Protein AF-A0AAD0Q910-F1 (afdb_monomer_lite)

Secondary structure (DSSP, 8-state):
-------------PPPHHHHHHHHHHHHHHHS-TTSHHHHHHHHHHHHHHHHHHHTTTT-HHHHHHHHHHHHHHHHHHHHHHHHHHHHHHHHHTT-

Sequence (96 aa):
MNTIICPVGTEGSRPDPVAQLHTVRRLVEERYSSEQPLARAALHLIDCATDIVGQLPDGDLDAARGALGSARAAVVSATFAVGRVRDMSAAGADRA

Structure (mmCIF, N/CA/C/O backbone):
data_AF-A0AAD0Q910-F1
#
_entry.id   AF-A0AAD0Q910-F1
#
loop_
_atom_site.group_PDB
_atom_site.id
_atom_site.type_symbol
_atom_site.label_atom_id
_atom_site.label_alt_id
_atom_site.label_comp_id
_atom_site.label_asym_id
_atom_site.label_entity_id
_atom_site.label_seq_id
_atom_site.pdbx_PDB_ins_code
_atom_site.Cartn_x
_atom_site.Cartn_y
_atom_site.Cartn_z
_atom_site.occupancy
_atom_site.B_iso_or_equiv
_atom_site.auth_seq_id
_atom_site.auth_comp_id
_atom_site.auth_asym_id
_atom_site.auth_atom_id
_atom_site.pdbx_PDB_model_num
ATOM 1 N N . MET A 1 1 ? 2.147 9.554 58.844 1.00 42.66 1 MET A N 1
ATOM 2 C CA . MET A 1 1 ? 1.417 9.059 57.658 1.00 42.66 1 MET A CA 1
ATOM 3 C C . MET A 1 1 ? 2.066 9.688 56.436 1.00 42.66 1 MET A C 1
ATOM 5 O O . MET A 1 1 ? 1.805 10.848 56.163 1.00 42.66 1 MET A O 1
ATOM 9 N N . ASN A 1 2 ? 2.992 8.975 55.788 1.00 38.09 2 ASN A N 1
ATOM 10 C CA . ASN A 1 2 ? 3.648 9.440 54.562 1.00 38.09 2 ASN A CA 1
ATOM 11 C C . ASN A 1 2 ? 2.873 8.894 53.364 1.00 38.09 2 ASN A C 1
ATOM 13 O O . ASN A 1 2 ? 2.862 7.686 53.140 1.00 38.09 2 ASN A O 1
ATOM 17 N N . THR A 1 3 ? 2.229 9.780 52.611 1.00 45.44 3 THR A N 1
ATOM 18 C CA . THR A 1 3 ? 1.574 9.438 51.349 1.00 45.44 3 THR A CA 1
ATOM 19 C C . THR A 1 3 ? 2.637 9.396 50.257 1.00 45.44 3 THR A C 1
ATOM 21 O O . THR A 1 3 ? 3.165 10.430 49.853 1.00 45.44 3 THR A O 1
ATOM 24 N N . ILE A 1 4 ? 2.980 8.193 49.803 1.00 54.59 4 ILE A N 1
ATOM 25 C CA . ILE A 1 4 ? 3.792 7.990 48.604 1.00 54.59 4 ILE A CA 1
ATOM 26 C C . ILE A 1 4 ? 2.891 8.304 47.408 1.00 54.59 4 ILE A C 1
ATOM 28 O O . ILE A 1 4 ? 1.945 7.571 47.126 1.00 54.59 4 ILE A O 1
ATOM 32 N N . ILE A 1 5 ? 3.159 9.419 46.730 1.00 54.03 5 ILE A N 1
ATOM 33 C CA . ILE A 1 5 ? 2.583 9.709 45.417 1.00 54.03 5 ILE A CA 1
ATOM 34 C C . ILE A 1 5 ? 3.303 8.784 44.436 1.00 54.03 5 ILE A C 1
ATOM 36 O O . ILE A 1 5 ? 4.448 9.035 44.064 1.00 54.03 5 ILE A O 1
ATOM 40 N N . CYS A 1 6 ? 2.656 7.684 44.055 1.00 41.47 6 CYS A N 1
ATOM 41 C CA . CYS A 1 6 ? 3.081 6.911 42.896 1.00 41.47 6 CYS A CA 1
ATOM 42 C C . CYS A 1 6 ? 2.943 7.825 41.672 1.00 41.47 6 CYS A C 1
ATOM 44 O O . CYS A 1 6 ? 1.827 8.288 41.412 1.00 41.47 6 CYS A O 1
ATOM 46 N N . PRO A 1 7 ? 4.015 8.117 40.916 1.00 47.34 7 PRO A N 1
ATOM 47 C CA . PRO A 1 7 ? 3.827 8.726 39.617 1.00 47.34 7 PRO A CA 1
ATOM 48 C C . PRO A 1 7 ? 3.048 7.705 38.791 1.00 47.34 7 PRO A C 1
ATOM 50 O O . PRO A 1 7 ? 3.527 6.593 38.560 1.00 47.34 7 PRO A O 1
ATOM 53 N N . VAL A 1 8 ? 1.819 8.061 38.407 1.00 52.50 8 VAL A N 1
ATOM 54 C CA . VAL A 1 8 ? 1.134 7.407 37.295 1.00 52.50 8 VAL A CA 1
ATOM 55 C C . VAL A 1 8 ? 2.145 7.453 36.158 1.00 52.50 8 VAL A C 1
ATOM 57 O O . VAL A 1 8 ? 2.537 8.528 35.700 1.00 52.50 8 VAL A O 1
ATOM 60 N N . GLY A 1 9 ? 2.695 6.286 35.829 1.00 45.50 9 GLY A N 1
ATOM 61 C CA . GLY A 1 9 ? 3.558 6.150 34.678 1.00 45.50 9 GLY A CA 1
ATOM 62 C C . GLY A 1 9 ? 2.745 6.666 33.512 1.00 45.50 9 GLY A C 1
ATOM 63 O O . GLY A 1 9 ? 1.642 6.182 33.271 1.00 45.50 9 GLY A O 1
ATOM 64 N N . THR A 1 10 ? 3.252 7.702 32.856 1.00 49.22 10 THR A N 1
ATOM 65 C CA . THR A 1 10 ? 2.774 8.124 31.553 1.00 49.22 10 THR A CA 1
ATOM 66 C C . THR A 1 10 ? 2.812 6.875 30.686 1.00 49.22 10 THR A C 1
ATOM 68 O O . THR A 1 10 ? 3.886 6.468 30.240 1.00 49.22 10 THR A O 1
ATOM 71 N N . GLU A 1 11 ? 1.668 6.211 30.510 1.00 49.97 11 GLU A N 1
ATOM 72 C CA . GLU A 1 11 ? 1.478 5.278 29.416 1.00 49.97 11 GLU A CA 1
ATOM 73 C C . GLU A 1 11 ? 1.732 6.128 28.182 1.00 49.97 11 GLU A C 1
ATOM 75 O O . GLU A 1 11 ? 0.907 6.952 27.790 1.00 49.97 11 GLU A O 1
ATOM 80 N N . GLY A 1 12 ? 2.967 6.067 27.680 1.00 51.91 12 GLY A N 1
ATOM 81 C CA . GLY A 1 12 ? 3.363 6.767 26.479 1.00 51.91 12 GLY A CA 1
ATOM 82 C C . GLY A 1 12 ? 2.395 6.299 25.417 1.00 51.91 12 GLY A C 1
ATOM 83 O O . GLY A 1 12 ? 2.462 5.135 25.025 1.00 51.91 12 GLY A O 1
ATOM 84 N N . SER A 1 13 ? 1.450 7.175 25.066 1.00 59.91 13 SER A N 1
ATOM 85 C CA . SER A 1 13 ? 0.389 6.899 24.110 1.00 59.91 13 SER A CA 1
ATOM 86 C C . SER A 1 13 ? 1.055 6.272 22.900 1.00 59.91 13 SER A C 1
ATOM 88 O O . SER A 1 13 ? 1.843 6.935 22.215 1.00 59.91 13 SER A O 1
ATOM 90 N N . ARG A 1 14 ? 0.867 4.958 22.723 1.00 68.62 14 ARG A N 1
ATOM 91 C CA . ARG A 1 14 ? 1.425 4.275 21.564 1.00 68.62 14 ARG A CA 1
ATOM 92 C C . ARG A 1 14 ? 0.825 5.005 20.368 1.00 68.62 14 ARG A C 1
ATOM 94 O O . ARG A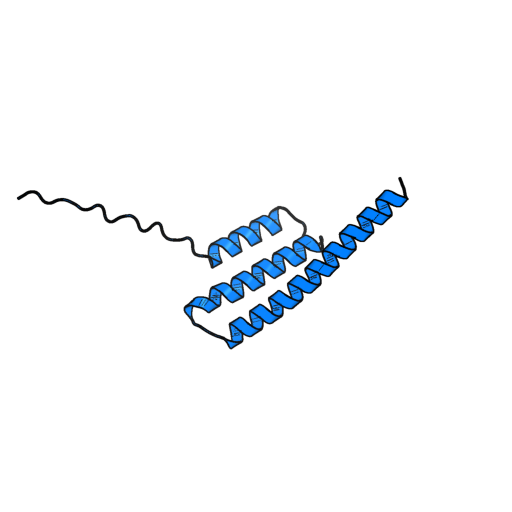 1 14 ? -0.399 5.103 20.303 1.00 68.62 14 ARG A O 1
ATOM 101 N N . PRO A 1 15 ? 1.660 5.593 19.500 1.00 71.38 15 PRO A N 1
ATOM 102 C CA . PRO A 1 15 ? 1.162 6.410 18.411 1.00 71.38 15 PRO A CA 1
ATOM 103 C C . PRO A 1 15 ? 0.183 5.586 17.581 1.00 71.38 15 PRO A C 1
ATOM 105 O O . PRO A 1 15 ? 0.467 4.428 17.272 1.00 71.38 15 PRO A O 1
ATOM 108 N N . ASP A 1 16 ? -0.966 6.186 17.269 1.00 88.12 16 ASP A N 1
ATOM 109 C CA . ASP A 1 16 ? -1.993 5.560 16.445 1.00 88.12 16 ASP A CA 1
ATOM 110 C C . ASP A 1 16 ? -1.355 5.073 15.130 1.00 88.12 16 ASP A C 1
ATOM 112 O O . ASP A 1 16 ? -0.797 5.888 14.380 1.00 88.12 16 ASP A O 1
ATOM 116 N N . PRO A 1 17 ? -1.367 3.757 14.854 1.00 89.62 17 PRO A N 1
ATOM 117 C CA . PRO A 1 17 ? -0.675 3.206 13.698 1.00 89.62 17 PRO A CA 1
ATOM 118 C C . PRO A 1 17 ? -1.250 3.736 12.375 1.00 89.62 17 PRO A C 1
ATOM 120 O O . PRO A 1 17 ? -0.497 3.892 11.412 1.00 89.62 17 PRO A O 1
ATOM 123 N N . VAL A 1 18 ? -2.536 4.103 12.33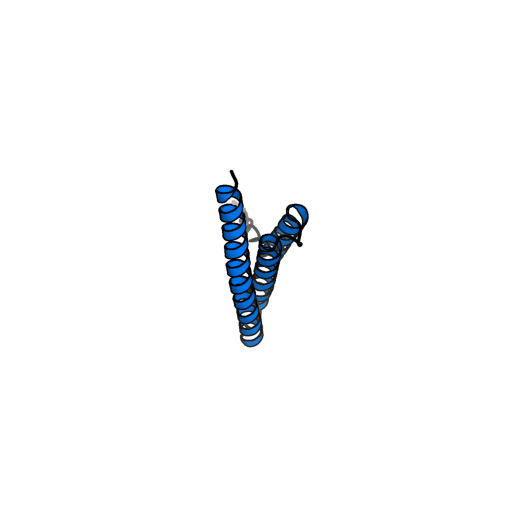2 1.00 92.19 18 VAL A N 1
ATOM 124 C CA . VAL A 1 18 ? -3.160 4.742 11.161 1.00 92.19 18 VAL A CA 1
ATOM 125 C C . VAL A 1 18 ? -2.569 6.139 10.938 1.00 92.19 18 VAL A C 1
ATOM 127 O O . VAL A 1 18 ? -2.103 6.455 9.840 1.00 92.19 18 VAL A O 1
ATOM 130 N N . ALA A 1 19 ? -2.475 6.963 11.986 1.00 92.69 19 ALA A N 1
ATOM 131 C CA . ALA A 1 19 ? -1.820 8.270 11.912 1.00 92.69 19 ALA A CA 1
ATOM 132 C C . ALA A 1 19 ? -0.340 8.188 11.481 1.00 92.69 19 ALA A C 1
ATOM 134 O O . ALA A 1 19 ? 0.150 9.052 10.738 1.00 92.69 19 ALA A O 1
ATOM 135 N N . GLN A 1 20 ? 0.386 7.149 11.905 1.00 94.62 20 GLN A N 1
ATOM 136 C CA . GLN A 1 20 ? 1.760 6.918 11.452 1.00 94.62 20 GLN A CA 1
ATOM 137 C C . GLN A 1 20 ? 1.823 6.609 9.953 1.00 94.62 20 GLN A C 1
ATOM 139 O O . GLN A 1 20 ? 2.642 7.202 9.246 1.00 94.62 20 GLN A O 1
ATOM 144 N N . LEU A 1 21 ? 0.943 5.743 9.448 1.00 95.12 21 LEU A N 1
ATOM 145 C CA . LEU A 1 21 ? 0.883 5.401 8.025 1.00 95.12 21 LEU A CA 1
ATOM 146 C C . LEU A 1 21 ? 0.545 6.621 7.158 1.00 95.12 21 LEU A C 1
ATOM 148 O O . LEU A 1 21 ? 1.222 6.861 6.157 1.00 95.12 21 LEU A O 1
ATOM 152 N N . HIS A 1 22 ? -0.391 7.471 7.588 1.00 95.81 22 HIS A N 1
ATOM 153 C CA . HIS A 1 22 ? -0.664 8.745 6.912 1.00 95.81 22 HIS A CA 1
ATOM 154 C C . HIS A 1 22 ? 0.548 9.683 6.882 1.00 95.81 22 HIS A C 1
ATOM 156 O O . HIS A 1 22 ? 0.774 10.380 5.889 1.00 95.81 22 HIS A O 1
ATOM 162 N N . THR A 1 23 ? 1.349 9.700 7.948 1.00 96.12 23 THR A N 1
ATOM 163 C CA . THR A 1 23 ? 2.582 10.495 7.993 1.00 96.12 23 THR A CA 1
ATOM 164 C C . THR A 1 23 ? 3.605 9.978 6.982 1.00 96.12 23 THR A C 1
ATOM 166 O O . THR A 1 23 ? 4.175 10.766 6.229 1.00 96.12 23 THR A O 1
ATOM 169 N N . VAL A 1 24 ? 3.801 8.659 6.910 1.00 96.06 24 VAL A N 1
ATOM 170 C CA . VAL A 1 24 ? 4.701 8.037 5.927 1.00 96.06 24 VAL A CA 1
ATOM 171 C C . VAL A 1 24 ? 4.224 8.307 4.501 1.00 96.06 24 VAL A C 1
ATOM 173 O O . VAL A 1 24 ? 5.034 8.683 3.656 1.00 96.06 24 VAL A O 1
ATOM 176 N N . ARG A 1 25 ? 2.918 8.191 4.238 1.00 95.69 25 ARG A N 1
ATOM 177 C CA . ARG A 1 25 ? 2.320 8.489 2.929 1.00 95.69 25 ARG A CA 1
ATOM 178 C C . ARG A 1 25 ? 2.693 9.889 2.445 1.00 95.69 25 ARG A C 1
ATOM 180 O O . ARG A 1 25 ? 3.205 10.036 1.339 1.00 95.69 25 ARG A O 1
ATOM 187 N N . ARG A 1 26 ? 2.513 10.897 3.305 1.00 96.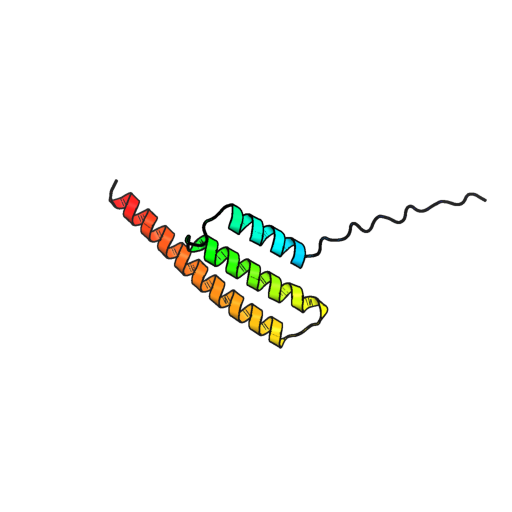12 26 ARG A N 1
ATOM 188 C CA . ARG A 1 26 ? 2.834 12.296 2.993 1.00 96.12 26 ARG A CA 1
ATOM 189 C C . ARG A 1 26 ? 4.318 12.487 2.679 1.00 96.12 26 ARG A C 1
ATOM 191 O O . ARG A 1 26 ? 4.658 13.124 1.692 1.00 96.12 26 ARG A O 1
ATOM 198 N N . LEU A 1 27 ? 5.201 11.872 3.470 1.00 96.38 27 LEU A N 1
ATOM 199 C CA . LEU A 1 27 ? 6.648 11.927 3.233 1.00 96.38 27 LEU A CA 1
ATOM 200 C C . LEU A 1 27 ? 7.044 11.323 1.880 1.00 96.38 27 LEU A C 1
ATOM 202 O O . LEU A 1 27 ? 7.991 11.797 1.252 1.00 96.38 27 LEU A O 1
ATOM 206 N N . VAL A 1 28 ? 6.347 10.276 1.430 1.00 94.44 28 VAL A N 1
ATOM 207 C CA . VAL A 1 28 ? 6.581 9.688 0.106 1.00 94.44 28 VAL A CA 1
ATOM 208 C C . VAL A 1 28 ? 6.120 10.640 -0.999 1.00 94.44 28 VAL A C 1
ATOM 210 O O . VAL A 1 28 ? 6.879 10.856 -1.940 1.00 94.44 28 VAL A O 1
ATOM 213 N N . GLU A 1 29 ? 4.938 11.249 -0.873 1.00 94.44 29 GLU A N 1
ATOM 214 C CA . GLU A 1 29 ? 4.421 12.233 -1.842 1.00 94.44 29 GLU A CA 1
ATOM 215 C C . GLU A 1 29 ? 5.310 13.481 -1.952 1.00 94.44 29 GLU A C 1
ATOM 217 O O . GLU A 1 29 ? 5.514 14.002 -3.045 1.00 94.44 29 GLU A O 1
ATOM 222 N N . GLU A 1 30 ? 5.876 13.944 -0.836 1.00 95.56 30 GLU A N 1
ATOM 223 C CA . GLU A 1 30 ? 6.776 15.103 -0.802 1.00 95.56 30 GLU A CA 1
ATOM 224 C C . GLU A 1 30 ? 8.135 14.820 -1.461 1.00 95.56 30 GLU A C 1
ATOM 226 O O . GLU A 1 30 ? 8.742 15.714 -2.051 1.00 95.56 30 GLU A O 1
ATOM 231 N N . ARG A 1 31 ? 8.646 13.588 -1.338 1.00 94.44 31 ARG A N 1
ATOM 232 C CA . ARG A 1 31 ? 10.011 13.231 -1.767 1.00 94.44 31 ARG A CA 1
ATOM 233 C C . ARG A 1 31 ? 10.084 12.587 -3.142 1.00 94.44 31 ARG A C 1
ATOM 235 O O . ARG A 1 31 ? 11.142 12.633 -3.769 1.00 94.44 31 ARG A O 1
ATOM 242 N N . TYR A 1 32 ? 9.005 11.962 -3.598 1.00 92.31 32 TYR A N 1
ATOM 243 C CA . TYR A 1 32 ? 9.007 11.159 -4.811 1.00 92.31 32 TYR A CA 1
ATOM 244 C C . TYR A 1 32 ? 7.831 11.530 -5.708 1.00 92.31 32 TYR A C 1
ATOM 246 O O . TYR A 1 32 ? 6.696 11.669 -5.266 1.00 92.31 32 TYR A O 1
ATOM 254 N N . SER A 1 33 ? 8.098 11.647 -7.009 1.00 88.56 33 SER A N 1
ATOM 255 C CA . SER A 1 33 ? 7.038 11.882 -7.988 1.00 88.56 33 SER A CA 1
ATOM 256 C C . SER A 1 33 ? 6.167 10.634 -8.136 1.00 88.56 33 SER A C 1
ATOM 258 O O . SER A 1 33 ? 6.684 9.543 -8.375 1.00 88.56 33 SER A O 1
ATOM 260 N N . SER A 1 34 ? 4.847 10.807 -8.081 1.00 79.88 34 SER A N 1
ATOM 261 C CA . SER A 1 34 ? 3.846 9.754 -8.317 1.00 79.88 34 SER A CA 1
ATOM 262 C C . SER A 1 34 ? 3.846 9.198 -9.751 1.00 79.88 34 SER A C 1
ATOM 264 O O . SER A 1 34 ? 3.200 8.179 -10.019 1.00 79.88 34 SER A O 1
ATOM 266 N N . GLU A 1 35 ? 4.588 9.828 -10.666 1.00 83.81 35 GLU A N 1
ATOM 267 C CA . GLU A 1 35 ? 4.864 9.318 -12.013 1.00 83.81 35 GLU A CA 1
ATOM 268 C C . GLU A 1 35 ? 5.925 8.209 -12.003 1.00 83.81 35 GLU A C 1
ATOM 270 O O . GLU A 1 35 ? 5.986 7.393 -12.924 1.00 83.81 35 GLU A O 1
ATOM 275 N N . GLN A 1 36 ? 6.746 8.123 -10.948 1.00 84.69 36 GLN A N 1
ATOM 276 C CA . GLN A 1 36 ? 7.686 7.021 -10.780 1.00 84.69 36 GLN A CA 1
ATOM 277 C C . GLN A 1 36 ? 6.915 5.750 -10.392 1.00 84.69 36 GLN A C 1
ATOM 279 O O . GLN A 1 36 ? 6.248 5.732 -9.352 1.00 84.69 36 GLN A O 1
ATOM 284 N N . PRO A 1 37 ? 7.037 4.647 -11.157 1.00 84.25 37 PRO A N 1
ATOM 285 C CA . PRO A 1 37 ? 6.277 3.424 -10.894 1.00 84.25 37 PRO A CA 1
ATOM 286 C C . PRO A 1 37 ? 6.461 2.863 -9.476 1.00 84.25 37 PRO A C 1
ATOM 288 O O . PRO A 1 37 ? 5.505 2.375 -8.878 1.00 84.25 37 PRO A O 1
ATOM 291 N N . LEU A 1 38 ? 7.670 2.975 -8.913 1.00 86.44 38 LEU A N 1
ATOM 292 C CA . LEU A 1 38 ? 7.963 2.530 -7.547 1.00 86.44 38 LEU A CA 1
ATOM 293 C C . LEU A 1 38 ? 7.330 3.427 -6.481 1.00 86.44 38 LEU A C 1
ATOM 295 O O . LEU A 1 38 ? 6.832 2.911 -5.486 1.00 86.44 38 LEU A O 1
ATOM 299 N N . ALA A 1 39 ? 7.301 4.745 -6.696 1.00 88.94 39 ALA A N 1
ATOM 300 C CA . ALA A 1 39 ? 6.643 5.670 -5.777 1.00 88.94 39 ALA A CA 1
ATOM 301 C C . ALA A 1 39 ? 5.132 5.418 -5.751 1.00 88.94 39 ALA A C 1
ATOM 303 O O . ALA A 1 39 ? 4.541 5.303 -4.681 1.00 88.94 39 ALA A O 1
ATOM 304 N N . ARG A 1 40 ? 4.516 5.224 -6.924 1.00 88.50 40 ARG A N 1
ATOM 305 C CA . ARG A 1 40 ? 3.093 4.878 -7.033 1.00 88.50 40 ARG A CA 1
ATOM 306 C C . ARG A 1 40 ? 2.771 3.557 -6.333 1.00 88.50 40 ARG A C 1
ATOM 308 O O . ARG A 1 40 ? 1.791 3.474 -5.601 1.00 88.50 40 ARG A O 1
ATOM 315 N N . ALA A 1 41 ? 3.612 2.540 -6.516 1.00 88.81 41 ALA A N 1
ATOM 316 C CA . ALA A 1 41 ? 3.444 1.264 -5.832 1.00 88.81 41 ALA A CA 1
ATOM 317 C C . ALA A 1 41 ? 3.595 1.395 -4.305 1.00 88.81 41 ALA A C 1
ATOM 319 O O . ALA A 1 41 ? 2.799 0.822 -3.567 1.00 88.81 41 ALA A O 1
ATOM 320 N N . ALA A 1 42 ? 4.569 2.177 -3.829 1.00 90.56 42 ALA A N 1
ATOM 321 C CA . ALA A 1 42 ? 4.755 2.439 -2.403 1.00 90.56 42 ALA A CA 1
ATOM 322 C C . ALA A 1 42 ? 3.539 3.142 -1.781 1.00 90.56 42 ALA A C 1
ATOM 324 O O . ALA A 1 42 ? 3.070 2.714 -0.730 1.00 90.56 42 ALA A O 1
ATOM 325 N N . LEU A 1 43 ? 2.990 4.162 -2.449 1.00 93.12 43 LEU A N 1
ATOM 326 C CA . LEU A 1 43 ? 1.777 4.853 -1.999 1.00 93.12 43 LEU A CA 1
ATOM 327 C C . LEU A 1 43 ? 0.588 3.891 -1.896 1.00 93.12 43 LEU A C 1
ATOM 329 O O . LEU A 1 43 ? -0.043 3.823 -0.847 1.00 93.12 43 LEU A O 1
ATOM 333 N N . HIS A 1 44 ? 0.360 3.064 -2.921 1.00 90.62 44 HIS A N 1
ATOM 334 C CA . HIS A 1 44 ? -0.700 2.054 -2.879 1.00 90.62 44 HIS A CA 1
ATOM 335 C C . HIS A 1 44 ? -0.528 1.035 -1.745 1.00 90.62 44 HIS A C 1
ATOM 337 O O . HIS A 1 44 ? -1.517 0.620 -1.145 1.00 90.62 44 HIS A O 1
ATOM 343 N N . LEU A 1 45 ? 0.704 0.619 -1.436 1.00 90.56 45 LEU A N 1
ATOM 344 C CA . LEU A 1 45 ? 0.968 -0.296 -0.320 1.00 90.56 45 LEU A CA 1
ATOM 345 C C . LEU A 1 45 ? 0.664 0.351 1.035 1.00 90.56 45 LEU A C 1
ATOM 347 O O . LEU A 1 45 ? 0.128 -0.320 1.916 1.00 90.56 45 LEU A O 1
ATOM 351 N N . ILE A 1 46 ? 0.983 1.637 1.197 1.00 93.12 46 ILE A N 1
ATOM 352 C CA . ILE A 1 46 ? 0.677 2.389 2.418 1.00 93.12 46 ILE A CA 1
ATOM 353 C C . ILE A 1 46 ? -0.836 2.543 2.586 1.00 93.12 46 ILE A C 1
ATOM 355 O O . ILE A 1 46 ? -1.339 2.319 3.686 1.00 93.12 46 ILE A O 1
ATOM 359 N N . ASP A 1 47 ? -1.564 2.854 1.511 1.00 92.00 47 ASP A N 1
ATOM 360 C CA . ASP A 1 47 ? -3.028 2.944 1.538 1.00 92.00 47 ASP A CA 1
ATOM 361 C C . ASP A 1 47 ? -3.642 1.597 1.962 1.00 92.00 47 ASP A C 1
ATOM 363 O O . ASP A 1 47 ? -4.407 1.538 2.921 1.00 92.00 47 ASP A O 1
ATOM 367 N N . CYS A 1 48 ? -3.199 0.484 1.363 1.00 90.75 48 CYS A N 1
ATOM 368 C CA . CYS A 1 48 ? -3.686 -0.847 1.742 1.00 90.75 48 CYS A CA 1
ATOM 369 C C . CYS A 1 48 ? -3.362 -1.207 3.201 1.00 90.75 48 CYS A C 1
ATOM 371 O O . CYS A 1 48 ? -4.185 -1.808 3.889 1.00 90.75 48 CYS A O 1
ATOM 373 N N . ALA A 1 49 ? -2.164 -0.865 3.688 1.00 90.56 49 ALA A N 1
ATOM 374 C CA . ALA A 1 49 ? -1.802 -1.082 5.086 1.00 90.56 49 ALA A CA 1
ATOM 375 C C . ALA A 1 49 ? -2.684 -0.252 6.031 1.00 90.56 49 ALA A C 1
ATOM 377 O O . ALA A 1 49 ? -3.067 -0.743 7.091 1.00 90.56 49 ALA A O 1
ATOM 378 N N . THR A 1 50 ? -3.029 0.974 5.631 1.00 92.50 50 THR A N 1
ATOM 379 C CA . THR A 1 50 ? -3.902 1.878 6.391 1.00 92.50 50 THR A CA 1
ATOM 380 C C . THR A 1 50 ? -5.299 1.283 6.522 1.00 92.50 50 THR A C 1
ATOM 382 O O . THR A 1 50 ? -5.809 1.188 7.637 1.00 92.50 50 THR A O 1
ATOM 385 N N . ASP A 1 51 ? -5.862 0.786 5.418 1.00 88.38 51 ASP A N 1
ATOM 386 C CA . ASP A 1 51 ? -7.169 0.127 5.406 1.00 88.38 51 ASP A CA 1
ATOM 387 C C . ASP A 1 51 ? -7.180 -1.128 6.292 1.00 88.38 51 ASP A C 1
ATOM 389 O O . ASP A 1 51 ? -8.076 -1.296 7.109 1.00 88.38 51 ASP A O 1
ATOM 393 N N . ILE A 1 52 ? -6.166 -1.999 6.195 1.00 87.44 52 ILE A N 1
ATOM 394 C CA . ILE A 1 52 ? -6.090 -3.223 7.016 1.00 87.44 52 ILE A CA 1
ATOM 395 C C . ILE A 1 52 ? -6.006 -2.881 8.507 1.00 87.44 52 ILE A C 1
ATOM 397 O O . ILE A 1 52 ? -6.733 -3.456 9.315 1.00 87.44 52 ILE A O 1
ATOM 401 N N . VAL A 1 53 ? -5.107 -1.965 8.879 1.00 88.62 53 VAL A N 1
ATOM 402 C CA . VAL A 1 53 ? -4.886 -1.585 10.280 1.00 88.62 53 VAL A CA 1
ATOM 403 C C . VAL A 1 53 ? -6.117 -0.890 10.860 1.00 88.62 53 VAL A C 1
ATOM 405 O O . VAL A 1 53 ? -6.466 -1.159 12.008 1.00 88.62 53 VAL A O 1
ATOM 408 N N . GLY A 1 54 ? -6.797 -0.058 10.067 1.00 86.81 54 GLY A N 1
ATOM 409 C CA . GLY A 1 54 ? -8.030 0.618 10.465 1.00 86.81 54 GLY A CA 1
ATOM 410 C C . GLY A 1 54 ? -9.176 -0.338 10.805 1.00 86.81 54 GLY A C 1
ATOM 411 O O . GLY A 1 54 ? -10.005 0.010 11.635 1.00 86.81 54 GLY A O 1
ATOM 412 N N . GLN A 1 55 ? -9.188 -1.550 10.239 1.00 83.19 55 GLN A N 1
ATOM 413 C CA . GLN A 1 55 ? -10.225 -2.562 10.491 1.00 83.19 55 GLN A CA 1
ATOM 414 C C . GLN A 1 55 ? -9.918 -3.502 11.669 1.00 83.19 55 GLN A C 1
ATOM 416 O O . GLN A 1 55 ? -10.791 -4.255 12.103 1.00 83.19 55 GLN A O 1
ATOM 421 N N . LEU A 1 56 ? -8.693 -3.483 12.211 1.00 77.62 56 LEU A N 1
ATOM 422 C CA . LEU A 1 56 ? -8.314 -4.328 13.353 1.00 77.62 56 LEU A CA 1
ATOM 423 C C . LEU A 1 56 ? -9.167 -4.116 14.623 1.00 77.62 56 LEU A C 1
ATOM 425 O O . LEU A 1 56 ? -9.399 -5.110 15.312 1.00 77.62 56 LEU A O 1
ATOM 429 N N . PRO A 1 57 ? -9.630 -2.894 14.966 1.00 76.06 57 PRO A N 1
ATOM 430 C CA . PRO A 1 57 ? -10.468 -2.675 16.148 1.00 76.06 57 PRO A CA 1
ATOM 431 C C . PRO A 1 57 ? -11.873 -3.275 16.019 1.00 76.06 57 PRO A C 1
ATOM 433 O O . PRO A 1 57 ? -12.396 -3.804 16.998 1.00 76.06 57 PRO A O 1
ATOM 436 N N . ASP A 1 58 ? -12.459 -3.213 14.821 1.00 76.81 58 ASP A N 1
ATOM 437 C CA . ASP A 1 58 ? -13.853 -3.600 14.574 1.00 76.81 58 ASP A CA 1
ATOM 438 C C . ASP A 1 58 ? -13.991 -5.069 14.140 1.00 76.81 58 ASP A C 1
ATOM 440 O O . ASP A 1 58 ? -15.063 -5.663 14.260 1.00 76.81 58 ASP A O 1
ATOM 444 N N . GLY A 1 59 ? -12.898 -5.686 13.673 1.00 76.44 59 GLY A N 1
ATOM 445 C CA . GLY A 1 59 ? -12.863 -7.103 13.312 1.00 76.44 59 GLY A CA 1
ATOM 446 C C . GLY A 1 59 ? -13.638 -7.445 12.036 1.00 76.44 59 GLY A C 1
ATOM 447 O O . GLY A 1 59 ? -14.014 -8.604 11.851 1.00 76.44 59 GLY A O 1
ATOM 448 N N . ASP A 1 60 ? -13.872 -6.470 11.152 1.00 84.25 60 ASP A N 1
ATOM 449 C CA . ASP A 1 60 ? -14.538 -6.689 9.865 1.00 84.25 60 ASP A CA 1
ATOM 450 C C . ASP A 1 60 ? -13.639 -7.503 8.917 1.00 84.25 60 ASP A C 1
ATOM 452 O O . ASP A 1 60 ? -12.739 -6.993 8.240 1.00 84.25 60 ASP A O 1
ATOM 456 N N . LEU A 1 61 ? -13.892 -8.812 8.878 1.00 82.06 61 LEU A N 1
ATOM 457 C CA . LEU A 1 61 ? -13.135 -9.766 8.072 1.00 82.06 61 LEU A CA 1
ATOM 458 C C . LEU A 1 61 ? -13.339 -9.578 6.564 1.00 82.06 61 LEU A C 1
ATOM 460 O O . LEU A 1 61 ? -12.424 -9.892 5.798 1.00 82.06 61 LEU A O 1
ATOM 464 N N . ASP A 1 62 ? -14.500 -9.090 6.125 1.00 85.44 62 ASP A N 1
ATOM 465 C CA . ASP A 1 62 ? -14.777 -8.891 4.702 1.00 85.44 62 ASP A CA 1
ATOM 466 C C . ASP A 1 62 ? -14.066 -7.639 4.190 1.00 85.44 62 ASP A C 1
ATOM 468 O O . ASP A 1 62 ? -13.406 -7.691 3.144 1.00 85.44 62 ASP A O 1
ATOM 472 N N . ALA A 1 63 ? -14.084 -6.552 4.964 1.00 80.81 63 ALA A N 1
ATOM 473 C CA . ALA A 1 63 ? -13.286 -5.372 4.659 1.00 80.81 63 ALA A CA 1
ATOM 474 C C . ALA A 1 63 ? -11.779 -5.673 4.706 1.00 80.81 63 ALA A C 1
ATOM 476 O O . ALA A 1 63 ? -11.048 -5.305 3.781 1.00 80.81 63 ALA A O 1
ATOM 477 N N . ALA A 1 64 ? -11.309 -6.423 5.712 1.00 82.50 64 ALA A N 1
ATOM 478 C CA . ALA A 1 64 ? -9.915 -6.859 5.792 1.00 82.50 64 ALA A CA 1
ATOM 479 C C . ALA A 1 64 ? -9.515 -7.736 4.592 1.00 82.50 64 ALA A C 1
ATOM 481 O O . ALA A 1 64 ? -8.434 -7.569 4.023 1.00 82.50 64 ALA A O 1
ATOM 482 N N . ARG A 1 65 ? -10.395 -8.646 4.148 1.00 84.94 65 ARG A N 1
ATOM 483 C CA . ARG A 1 65 ? -10.180 -9.462 2.944 1.00 84.94 65 ARG A CA 1
ATOM 484 C C . ARG A 1 65 ? -10.110 -8.598 1.681 1.00 84.94 65 ARG A C 1
ATOM 486 O O . ARG A 1 65 ? -9.251 -8.854 0.835 1.00 84.94 65 ARG A O 1
ATOM 493 N N . GLY A 1 66 ? -10.963 -7.582 1.559 1.00 85.75 66 GLY A N 1
ATOM 494 C CA . GLY A 1 66 ? -10.911 -6.605 0.469 1.00 85.75 66 GLY A CA 1
ATOM 495 C C . GLY A 1 66 ? -9.579 -5.853 0.434 1.00 85.75 66 GLY A C 1
ATOM 496 O O . GLY A 1 66 ? -8.897 -5.846 -0.593 1.00 85.75 66 GLY A O 1
ATOM 497 N N . ALA A 1 67 ? -9.156 -5.312 1.578 1.00 84.75 67 ALA A N 1
ATOM 498 C CA . ALA A 1 67 ? -7.900 -4.579 1.709 1.00 84.75 67 ALA A CA 1
ATOM 499 C C . ALA A 1 67 ? -6.668 -5.463 1.425 1.00 84.75 67 ALA A C 1
ATOM 501 O O . ALA A 1 67 ? -5.741 -5.042 0.731 1.00 84.75 67 ALA A O 1
ATOM 502 N N . LEU A 1 68 ? -6.680 -6.732 1.852 1.00 84.88 68 LEU A N 1
ATOM 503 C CA . LEU A 1 68 ? -5.654 -7.721 1.490 1.00 84.88 68 LEU A CA 1
ATOM 504 C C . LEU A 1 68 ? -5.628 -8.023 -0.019 1.00 84.88 68 LEU A C 1
ATOM 506 O O . LEU A 1 68 ? -4.551 -8.190 -0.599 1.00 84.88 68 LEU A O 1
ATOM 510 N N . GLY A 1 69 ? -6.793 -8.077 -0.671 1.00 86.62 69 GLY A N 1
ATOM 511 C CA . GLY A 1 69 ? -6.901 -8.213 -2.125 1.00 86.62 69 GLY A CA 1
ATOM 512 C C . GLY A 1 69 ? -6.232 -7.049 -2.862 1.00 86.62 69 GLY A C 1
ATOM 513 O O . GLY A 1 69 ? -5.413 -7.272 -3.761 1.00 86.62 69 GLY A O 1
ATOM 514 N N . SER A 1 70 ? -6.507 -5.820 -2.424 1.00 83.12 70 SER A N 1
ATOM 515 C CA . SER A 1 70 ? -5.861 -4.602 -2.929 1.00 83.12 70 SER A CA 1
ATOM 516 C C . SER A 1 70 ? -4.351 -4.606 -2.676 1.00 83.12 70 SER A C 1
ATOM 518 O O . SER A 1 70 ? -3.574 -4.358 -3.602 1.00 83.12 70 SER A O 1
ATOM 520 N N . ALA A 1 71 ? -3.913 -4.996 -1.473 1.00 86.19 71 ALA A N 1
ATOM 521 C CA . ALA A 1 71 ? -2.496 -5.101 -1.123 1.00 86.19 71 ALA A CA 1
ATOM 522 C C . ALA A 1 71 ? -1.756 -6.062 -2.063 1.00 86.19 71 ALA A C 1
ATOM 524 O O . ALA A 1 71 ? -0.678 -5.750 -2.572 1.00 86.19 71 ALA A O 1
ATOM 525 N N . ARG A 1 72 ? -2.358 -7.218 -2.366 1.00 85.25 72 ARG A N 1
ATOM 526 C CA . ARG A 1 72 ? -1.790 -8.189 -3.307 1.00 85.25 72 ARG A CA 1
ATOM 527 C C . ARG A 1 72 ? -1.621 -7.594 -4.707 1.00 85.25 72 ARG A C 1
ATOM 529 O O . ARG A 1 72 ? -0.576 -7.796 -5.326 1.00 85.25 72 ARG A O 1
ATOM 536 N N . ALA A 1 73 ? -2.616 -6.865 -5.210 1.00 86.44 73 ALA A N 1
ATOM 537 C CA . ALA A 1 73 ? -2.525 -6.196 -6.510 1.00 86.44 73 ALA A CA 1
ATOM 538 C C . ALA A 1 73 ? -1.422 -5.118 -6.531 1.00 86.44 73 ALA A C 1
ATOM 540 O O . ALA A 1 73 ? -0.664 -5.019 -7.504 1.00 86.44 73 ALA A O 1
ATOM 541 N N . ALA A 1 74 ? -1.274 -4.366 -5.437 1.00 85.69 74 ALA A N 1
ATOM 542 C CA . ALA A 1 74 ? -0.207 -3.384 -5.272 1.00 85.69 74 ALA A CA 1
ATOM 543 C C . ALA A 1 74 ? 1.188 -4.038 -5.285 1.00 85.69 74 ALA A C 1
ATOM 545 O O . ALA A 1 74 ? 2.071 -3.561 -5.995 1.00 85.69 74 ALA A O 1
ATOM 546 N N . VAL A 1 75 ? 1.385 -5.172 -4.599 1.00 87.88 75 VAL A N 1
ATOM 547 C CA . VAL A 1 75 ? 2.661 -5.923 -4.607 1.00 87.88 75 VAL A CA 1
ATOM 548 C C . VAL A 1 75 ? 3.024 -6.430 -6.007 1.00 87.88 75 VAL A C 1
ATOM 550 O O . VAL A 1 75 ? 4.180 -6.331 -6.426 1.00 87.88 75 VAL A O 1
ATOM 553 N N . VAL A 1 76 ? 2.052 -6.958 -6.756 1.00 88.56 76 VAL A N 1
ATOM 554 C CA . VAL A 1 76 ? 2.277 -7.392 -8.146 1.00 88.56 76 VAL A CA 1
ATOM 555 C C . VAL A 1 76 ? 2.713 -6.206 -9.009 1.00 88.56 76 VAL A C 1
ATOM 557 O O . VAL A 1 76 ? 3.704 -6.298 -9.736 1.00 88.56 76 VAL A O 1
ATOM 560 N N . SER A 1 77 ? 2.032 -5.068 -8.868 1.00 81.81 77 SER A N 1
ATOM 561 C CA . SER A 1 77 ? 2.389 -3.826 -9.562 1.00 81.81 77 SER A CA 1
ATOM 562 C C . SER A 1 77 ? 3.791 -3.338 -9.178 1.00 81.81 77 SER A C 1
ATOM 564 O O . SER A 1 77 ? 4.569 -2.950 -10.050 1.00 81.81 77 SER A O 1
ATOM 566 N N . ALA A 1 78 ? 4.153 -3.427 -7.894 1.00 85.44 78 ALA A N 1
ATOM 567 C CA . ALA A 1 78 ? 5.482 -3.090 -7.392 1.00 85.44 78 ALA A CA 1
ATOM 568 C C . ALA A 1 78 ? 6.563 -3.985 -8.010 1.00 85.44 78 ALA A C 1
ATOM 570 O O . ALA A 1 78 ? 7.597 -3.497 -8.457 1.00 85.44 78 ALA A O 1
ATOM 571 N N . THR A 1 79 ? 6.308 -5.291 -8.096 1.00 85.94 79 THR A N 1
ATOM 572 C CA . THR A 1 79 ? 7.245 -6.262 -8.678 1.00 85.94 79 THR A CA 1
ATOM 573 C C . THR A 1 79 ? 7.487 -5.966 -10.156 1.00 85.94 79 THR A C 1
ATOM 575 O O . THR A 1 79 ? 8.630 -5.957 -10.613 1.00 85.94 79 THR A O 1
ATOM 578 N N . PHE A 1 80 ? 6.425 -5.645 -10.897 1.00 86.38 80 PHE A N 1
ATOM 579 C CA . PHE A 1 80 ? 6.542 -5.235 -12.293 1.00 86.38 80 PHE A CA 1
ATOM 580 C C . PHE A 1 80 ? 7.322 -3.919 -12.449 1.00 86.38 80 PHE A C 1
ATOM 582 O O . PHE A 1 80 ? 8.189 -3.803 -13.316 1.00 86.38 80 PHE A O 1
ATOM 589 N N . ALA A 1 81 ? 7.063 -2.936 -11.582 1.00 86.88 81 ALA A N 1
ATOM 590 C CA . ALA A 1 81 ? 7.806 -1.681 -11.550 1.00 86.88 81 ALA A CA 1
ATOM 591 C C . ALA A 1 81 ? 9.308 -1.900 -11.291 1.00 86.88 81 ALA A C 1
ATOM 593 O O . ALA A 1 81 ? 10.131 -1.314 -11.996 1.00 86.88 81 ALA A O 1
ATOM 594 N N . VAL A 1 82 ? 9.670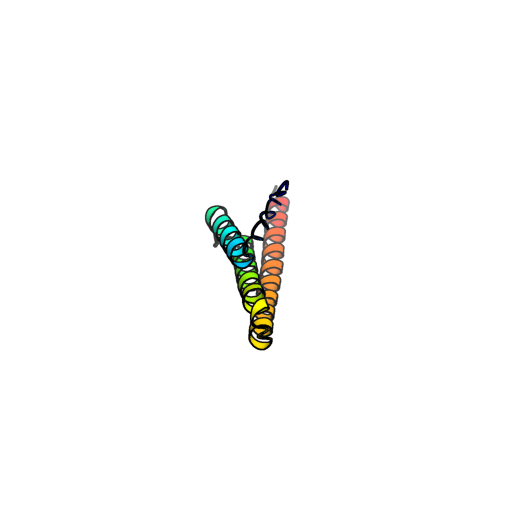 -2.770 -10.340 1.00 86.75 82 VAL A N 1
ATOM 595 C CA . VAL A 1 82 ? 11.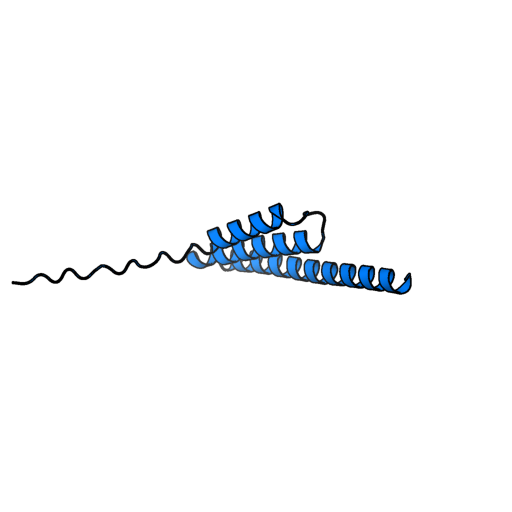067 -3.153 -10.067 1.00 86.75 82 VAL A CA 1
ATOM 596 C C . VAL A 1 82 ? 11.709 -3.797 -11.295 1.00 86.75 82 VAL A C 1
ATOM 598 O O . VAL A 1 82 ? 12.816 -3.409 -11.667 1.00 86.75 82 VAL A O 1
ATOM 601 N N . GLY A 1 83 ? 11.013 -4.736 -11.947 1.00 83.56 83 GLY A N 1
ATOM 602 C CA . GLY A 1 83 ? 11.486 -5.376 -13.178 1.00 83.56 83 GLY A CA 1
ATOM 603 C C . GLY A 1 83 ? 11.826 -4.349 -14.257 1.00 83.56 83 GLY A C 1
ATOM 604 O O . GLY A 1 83 ? 12.959 -4.294 -14.723 1.00 83.56 83 GLY A O 1
ATOM 605 N N . ARG A 1 84 ? 10.898 -3.430 -14.543 1.00 83.62 84 ARG A N 1
ATOM 606 C CA . ARG A 1 84 ? 11.133 -2.339 -15.500 1.00 83.62 84 ARG A CA 1
ATOM 607 C C . ARG A 1 84 ? 12.330 -1.458 -15.147 1.00 83.62 84 ARG A C 1
ATOM 609 O O . ARG A 1 84 ? 13.068 -1.054 -16.038 1.00 83.62 84 ARG A O 1
ATOM 616 N N . VAL A 1 85 ? 12.497 -1.100 -13.873 1.00 83.12 85 VAL A N 1
ATOM 617 C CA . VAL A 1 85 ? 13.641 -0.283 -13.436 1.00 83.12 85 VAL A CA 1
ATOM 618 C C . VAL A 1 85 ? 14.949 -1.031 -13.682 1.00 83.12 85 VAL A C 1
ATOM 620 O O . VAL A 1 85 ? 15.881 -0.447 -14.230 1.00 83.12 85 VAL A O 1
ATOM 623 N N . ARG A 1 86 ? 14.996 -2.329 -13.366 1.00 79.50 86 ARG A N 1
ATOM 624 C CA . ARG A 1 86 ? 16.157 -3.185 -13.634 1.00 79.50 86 ARG A CA 1
ATOM 625 C C . ARG A 1 86 ? 16.470 -3.275 -15.128 1.00 79.50 86 ARG A C 1
ATOM 627 O O . ARG A 1 86 ? 17.634 -3.139 -15.499 1.00 79.50 86 ARG A O 1
ATOM 634 N N . ASP A 1 87 ? 15.455 -3.460 -15.967 1.00 83.62 87 ASP A N 1
ATOM 635 C CA . ASP A 1 87 ? 15.618 -3.566 -17.421 1.00 83.62 87 ASP A CA 1
ATOM 636 C C . ASP A 1 87 ? 16.155 -2.259 -18.023 1.00 83.62 87 ASP A C 1
ATOM 638 O O . ASP A 1 87 ? 17.071 -2.279 -18.844 1.00 83.62 87 ASP A O 1
ATOM 642 N N . MET A 1 88 ? 15.649 -1.105 -17.567 1.00 80.06 88 MET A N 1
ATOM 643 C CA . MET A 1 88 ? 16.169 0.207 -17.977 1.00 80.06 88 MET A CA 1
ATOM 644 C C . MET A 1 88 ? 17.625 0.411 -17.543 1.00 80.06 88 MET A C 1
ATOM 646 O O . MET A 1 88 ? 18.425 0.929 -18.321 1.00 80.06 88 MET A O 1
ATOM 650 N N . SER A 1 89 ? 17.988 -0.003 -16.324 1.00 77.50 89 SER A N 1
ATOM 651 C CA . SER A 1 89 ? 19.375 0.063 -15.851 1.00 77.50 89 SER A CA 1
ATOM 652 C C . SER A 1 89 ? 20.308 -0.840 -16.661 1.00 77.50 89 SER A C 1
ATOM 654 O O . SER A 1 89 ? 21.411 -0.417 -16.996 1.00 77.50 89 SER A O 1
ATOM 656 N N . ALA A 1 90 ? 19.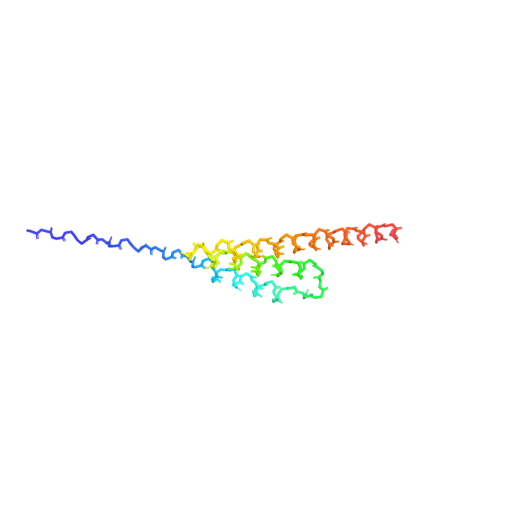870 -2.050 -17.021 1.00 75.94 90 ALA A N 1
ATOM 657 C CA . ALA A 1 90 ? 20.649 -2.969 -17.850 1.00 75.94 90 ALA A CA 1
ATOM 658 C C . ALA A 1 90 ? 20.848 -2.431 -19.279 1.00 75.94 90 ALA A C 1
ATOM 660 O O . ALA A 1 90 ? 21.967 -2.432 -19.783 1.00 75.94 90 ALA A O 1
ATOM 661 N N . ALA A 1 91 ? 19.796 -1.889 -19.901 1.00 72.31 91 ALA A N 1
ATOM 662 C CA . ALA A 1 91 ? 19.877 -1.285 -21.234 1.00 72.31 91 ALA A CA 1
ATOM 663 C C . ALA A 1 91 ? 20.745 -0.012 -21.279 1.00 72.31 91 ALA A C 1
ATOM 665 O O . ALA A 1 91 ? 21.306 0.319 -22.322 1.00 72.31 91 ALA A O 1
ATOM 666 N N . GLY A 1 92 ? 20.846 0.718 -20.163 1.00 66.12 92 GLY A N 1
ATOM 667 C CA . GLY A 1 92 ? 21.763 1.849 -20.021 1.00 66.12 92 GLY A CA 1
ATOM 668 C C . GLY A 1 92 ? 23.229 1.425 -19.886 1.00 66.12 92 GLY A C 1
ATOM 669 O O . GLY A 1 92 ? 24.100 2.125 -20.390 1.00 66.12 92 GLY A O 1
ATOM 670 N N . ALA A 1 93 ? 23.496 0.278 -19.254 1.00 61.97 93 ALA A N 1
ATOM 671 C CA . ALA A 1 93 ? 24.844 -0.271 -19.103 1.00 61.97 93 ALA A CA 1
ATOM 672 C C . ALA A 1 93 ? 25.400 -0.876 -20.404 1.00 61.97 93 ALA A C 1
ATOM 674 O O . ALA A 1 93 ? 26.598 -0.810 -20.629 1.00 61.97 93 ALA A O 1
ATOM 675 N N . ASP A 1 94 ? 24.541 -1.413 -21.275 1.00 58.75 94 ASP A N 1
ATOM 676 C CA . ASP A 1 94 ? 24.933 -2.005 -22.570 1.00 58.75 94 ASP A CA 1
ATOM 677 C C . ASP A 1 94 ? 25.254 -0.947 -23.655 1.00 58.75 94 ASP A C 1
ATOM 679 O O . ASP A 1 94 ? 25.685 -1.264 -24.761 1.00 58.75 94 ASP A O 1
ATOM 683 N N . ARG A 1 95 ? 25.010 0.337 -23.356 1.00 56.88 95 ARG A N 1
ATOM 684 C CA . ARG A 1 95 ? 25.262 1.484 -24.249 1.00 56.88 95 ARG A CA 1
ATOM 685 C C . ARG A 1 95 ? 26.450 2.356 -23.822 1.00 56.88 95 ARG A C 1
ATOM 687 O O . ARG A 1 95 ? 26.689 3.371 -24.478 1.00 56.88 95 ARG A O 1
ATOM 694 N N . ALA A 1 96 ? 27.133 2.004 -22.733 1.00 51.44 96 ALA A N 1
ATOM 695 C CA . ALA A 1 96 ? 28.297 2.708 -22.188 1.00 51.44 96 ALA A CA 1
ATOM 696 C C . ALA A 1 96 ? 29.579 1.909 -22.454 1.00 51.44 96 ALA A C 1
ATOM 698 O O . ALA A 1 96 ? 30.616 2.560 -22.711 1.00 51.44 96 ALA A O 1
#

Organism: NCBI:txid67258

pLDDT: mean 80.04, std 15.11, range [38.09, 96.38]

Radius of gyration: 21.13 Å; chains: 1; bounding box: 43×25×82 Å

Foldseek 3Di:
DDDDDDPPPPPPPPPQVLVVLVVVLVVLVVPDPCVQQQSVLVNQLSVLVSQLSVCVVVVPPVSNVVSVVSNVVSVVSNVVSVVVVVVVVVVVVVVD

=== Feature glossary ===
Key to the feature types in this record:

Secondary structure (8-state, DSSP). Secondary structure is the local, repeating backbone conformation. DSSP classifies it into eight states by reading the hydrogen-bond network: three helix types (H, G, I), two β types (E, B), two non-regular types (T, S), and unstructured coil (-).

Backbone torsions (φ/ψ). Backbone dihedral angles. Every residue except chain termini has a φ (preceding-C → N → Cα → C) and a ψ (N → Cα → C → next-N). They are reported in degrees following the IUPAC sign convention. Secondary structure is essentially a statement about which (φ, ψ) basin each residue occupies.

Predicted aligned error. Predicted Aligned Error (PAE) is an AlphaFold confidence matrix: entry (i, j) is the expected error in the position of residue j, in ångströms, when the prediction is superimposed on the true structure at residue i. Low PAE within a block of residues means that block is internally rigid and well-predicted; high PAE between two blocks means their relative placement is uncertain even if each block individually is confident.

B-factor. B-factor (Debye–Waller factor) reflects atomic displacement in the crystal lattice. It is an experimental observable (units Å²), not a prediction; low values mean the atom is pinned down, high values mean it moves or is heterogeneous across the crystal.

Secondary structure (3-state, P-SEA). Three-state secondary structure (P-SEA) collapses the eight DSSP classes into helix (a), strand (b), and coil (c). P-SEA assigns these from Cα geometry alone — distances and angles — without requiring backbone oxygens, so it works on any Cα trace.

Sequence. Primary structure: the covalent order of the twenty standard amino acids along the backbone. Two proteins with the same sequence will (almost always) fold to the same structure; two with 30% identity often share a fold but not the details.

pLDDT. pLDDT is the predicted lDDT-Cα score: AlphaFold's confidence that the local environment of each residue (all inter-atomic distances within 15 Å) is correctly placed. It is a per-residue number between 0 and 100, with higher meaning more reliable.

InterPro / GO / CATH / organism. Functional annotations link the protein to curated databases. InterPro entries identify conserved domains and families by matching the sequence against member-database signatures (Pfam, PROSITE, CDD, …). Gene Ontology (GO) terms describe molecular function, biological process, and cellular component in a controlled vocabulary. CATH places the structure in a hierarchical fold classification (Class/Architecture/Topology/Homologous-superfamily). The organism is the source species.

Contact-map, Ramachandran, and PAE plots. Three diagnostic plots accompany the record. The Cα contact map visualizes the tertiary structure as a 2D adjacency matrix (8 Å cutoff, sequence-local contacts suppressed). The Ramachandran plot shows the distribution of backbone (φ, ψ) torsions, with points in the α and β basins reflecting secondary structure content. The PAE plot shows AlphaFold's inter-residue confidence as a color matrix.

mmCIF coordinates. The mmCIF table is the protein's shape written out atom by atom. For each backbone N, Cα, C, and carbonyl O, it records an (x, y, z) coordinate triple in Å plus the residue type, chain letter, and residue number.

Radius of gyration, Cα contacts, bounding box. Three whole-structure scalars: the radius of gyration (RMS distance of Cα from centroid, in Å), the count of Cα–Cα contacts (pairs closer than 8 Å and separated by more than four residues in sequence — i.e. tertiary, not local, contacts), and the bounding-box dimensions. Together they distinguish compact globular folds from extended fibres or disordered chains.

Foldseek 3Di. The Foldseek 3Di string encodes local tertiary geometry as a 20-letter alphabet — one character per residue — derived from the relative positions of nearby Cα atoms. Unlike the amino-acid sequence, 3Di is a direct function of the 3D structure, so two proteins with the same fold have similar 3Di strings even at low sequence identity.

Rendered structure images. Six rendered views show the 3D structure from the faces of a cube — i.e. along ±x, ±y, ±z. Rendering representation is drawn randomly per protein from cartoon (secondary-structure ribbons), sticks (backbone bonds), or molecular surface; coloring is either N→C rainbow (blue at the N-terminus through red at the C-terminus) or one color per chain.

Nearest PDB structures. The Foldseek neighbor list gives the closest experimentally determined structures in the PDB, ranked by structural alignment. TM-score near 1 means near-identical fold; near 0.3 means only rough topology match. This is how one finds what a novel AlphaFold prediction most resembles in the solved-structure universe.

Solvent-accessible surface area. SASA measures how much of the protein is reachable by solvent. It is computed by rolling a water-sized probe over the atomic surface and summing the exposed area (Å²). Per-residue SASA distinguishes core (buried, low SASA) from surface (exposed, high SASA) residues; total SASA is a whole-molecule size measure.